Protein AF-A0A1T1D165-F1 (afdb_monomer)

Mean predicted aligned error: 3.46 Å

InterPro domains:
  IPR012337 Ribonuclease H-like superfamily [SSF53098] (7-103)
  IPR024567 Ribonuclease HII/HIII domain [PF01351] (3-103)
  IPR024567 Ribonuclease HII/HIII domain [PS51975] (1-103)
  IPR036397 Ribonuclease H superfamily [G3DSA:3.30.420.10] (2-103)

Secondary structure (DSSP, 8-state):
-HHHHHTT---GGGS-HHHHHHHHHHHHHH-S--------HHHHHHHHHHHHHHHHHHHHHHTSSS--S-EEEESS---TT--S-EEEETTHHHH-HHHHHH-

Organism: NCBI:txid1943582

Radius of gyration: 14.2 Å; Cα contacts (8 Å, |Δi|>4): 130; chains: 1; bounding box: 30×28×39 Å

pLDDT: mean 93.07, std 5.82, range [65.25, 98.5]

Solvent-accessible surface area (backbone atoms only — not comparable to full-atom values): 6131 Å² total; per-residue (Å²): 115,68,68,50,55,74,72,61,66,39,43,47,89,82,46,56,72,72,54,52,62,63,44,47,64,56,49,61,71,69,46,95,67,75,45,76,47,73,60,52,71,68,47,27,74,76,61,35,64,67,54,22,51,46,49,9,52,50,46,11,55,70,54,32,96,59,85,70,82,62,45,76,36,69,31,83,61,76,58,82,94,57,87,64,55,67,47,60,30,72,62,17,32,77,74,32,69,73,43,17,74,75,92

Nearest PDB structures (foldseek):
  3o3h-assembly1_A  TM=9.483E-01  e=1.227E-06  Thermotoga maritima
  7uwe-assembly1_C  TM=9.571E-01  e=5.343E-06  Escherichia coli
  7uwh-assembly1_C  TM=9.122E-01  e=3.973E-05  Escherichia coli
  2etj-assembly1_A  TM=8.566E-01  e=8.290E-05  Thermotoga maritima
  5y9p-assembly1_A  TM=9.382E-01  e=8.611E-04  Staphylococcus aureus

Structure (mmCIF, N/CA/C/O backbone):
data_AF-A0A1T1D165-F1
#
_entry.id   AF-A0A1T1D165-F1
#
loop_
_atom_site.group_PDB
_atom_site.id
_atom_site.type_symbol
_atom_site.label_atom_id
_atom_site.label_alt_id
_atom_site.label_comp_id
_atom_site.label_asym_id
_atom_site.label_entity_id
_atom_site.label_seq_id
_atom_site.pdbx_PDB_ins_code
_atom_site.Cartn_x
_atom_site.Cartn_y
_atom_site.Cartn_z
_atom_site.occupancy
_atom_site.B_iso_or_equiv
_atom_site.auth_seq_id
_atom_site.auth_comp_id
_atom_site.auth_asym_id
_atom_site.auth_atom_id
_atom_site.pdbx_PDB_model_num
ATOM 1 N N . MET A 1 1 ? 3.462 -8.141 -16.924 1.00 65.25 1 MET A N 1
ATOM 2 C CA . MET A 1 1 ? 3.321 -6.673 -17.081 1.00 65.25 1 MET A CA 1
ATOM 3 C C . MET A 1 1 ? 4.584 -6.067 -17.720 1.00 65.25 1 MET A C 1
ATOM 5 O O . MET A 1 1 ? 5.302 -5.330 -17.050 1.00 65.25 1 MET A O 1
ATOM 9 N N . PRO A 1 2 ? 4.892 -6.356 -19.000 1.00 77.94 2 PRO A N 1
ATOM 10 C CA . PRO A 1 2 ? 6.159 -5.936 -19.622 1.00 77.94 2 PRO A CA 1
ATOM 11 C C . PRO A 1 2 ? 6.296 -4.413 -19.727 1.00 77.94 2 PRO A C 1
ATOM 13 O O . PRO A 1 2 ? 7.366 -3.868 -19.486 1.00 77.94 2 PRO A O 1
ATOM 16 N N . ILE A 1 3 ? 5.184 -3.723 -20.004 1.00 82.75 3 ILE A N 1
ATOM 17 C CA . ILE A 1 3 ? 5.140 -2.264 -20.170 1.00 82.75 3 ILE A CA 1
ATOM 18 C C . ILE A 1 3 ? 5.521 -1.537 -18.871 1.00 82.75 3 ILE A C 1
ATOM 20 O O . ILE A 1 3 ? 6.281 -0.578 -18.916 1.00 82.75 3 ILE A O 1
ATOM 24 N N . LEU A 1 4 ? 5.045 -2.000 -17.708 1.00 84.69 4 LEU A N 1
ATOM 25 C CA . LEU A 1 4 ? 5.360 -1.376 -16.412 1.00 84.69 4 LEU A CA 1
ATOM 26 C C . LEU A 1 4 ? 6.824 -1.589 -16.013 1.00 84.69 4 LEU A C 1
ATOM 28 O O . LEU A 1 4 ? 7.465 -0.666 -15.516 1.00 84.69 4 LEU A O 1
ATOM 32 N N . ALA A 1 5 ? 7.362 -2.783 -16.274 1.00 80.62 5 ALA A N 1
ATOM 33 C CA . ALA A 1 5 ? 8.776 -3.066 -16.057 1.00 80.62 5 ALA A CA 1
ATOM 34 C C . ALA A 1 5 ? 9.661 -2.195 -16.966 1.00 80.62 5 ALA A C 1
ATOM 36 O O . ALA A 1 5 ? 10.590 -1.555 -16.482 1.00 80.62 5 ALA A O 1
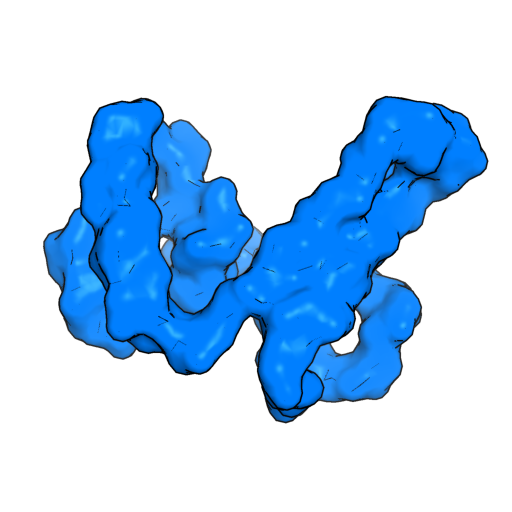ATOM 37 N N . ALA A 1 6 ? 9.321 -2.096 -18.256 1.00 80.38 6 ALA A N 1
ATOM 38 C CA . ALA A 1 6 ? 10.025 -1.247 -19.217 1.00 80.38 6 ALA A CA 1
ATOM 39 C C . ALA A 1 6 ? 9.919 0.251 -18.880 1.00 80.38 6 ALA A C 1
ATOM 41 O O . ALA A 1 6 ? 10.878 0.994 -19.063 1.00 80.38 6 ALA A O 1
ATOM 42 N N . ALA A 1 7 ? 8.783 0.693 -18.329 1.00 79.94 7 ALA A N 1
ATOM 43 C CA . ALA A 1 7 ? 8.602 2.058 -17.836 1.00 79.94 7 ALA A CA 1
ATOM 44 C C . ALA A 1 7 ? 9.427 2.360 -16.569 1.00 79.94 7 ALA A C 1
ATOM 46 O O . ALA A 1 7 ? 9.546 3.521 -16.180 1.00 79.94 7 ALA A O 1
ATOM 47 N N . GLY A 1 8 ? 10.010 1.341 -15.928 1.00 84.12 8 GLY A N 1
ATOM 48 C CA . GLY A 1 8 ? 10.864 1.493 -14.754 1.00 84.12 8 GLY A CA 1
ATOM 49 C C . GLY A 1 8 ? 10.112 1.521 -13.425 1.00 84.12 8 GLY A C 1
ATOM 50 O O . GLY A 1 8 ? 10.621 2.102 -12.464 1.00 84.12 8 GLY A O 1
ATOM 51 N N . VAL A 1 9 ? 8.921 0.913 -13.349 1.00 84.44 9 VAL A N 1
ATOM 52 C CA . VAL A 1 9 ? 8.218 0.721 -12.071 1.00 84.44 9 VAL A CA 1
ATOM 53 C C . VAL A 1 9 ? 9.068 -0.150 -11.144 1.00 84.44 9 VAL A C 1
ATOM 55 O O . VAL A 1 9 ? 9.436 -1.273 -11.483 1.00 84.44 9 VAL A O 1
ATOM 58 N N . ARG A 1 10 ? 9.365 0.389 -9.965 1.00 85.56 10 ARG A N 1
ATOM 59 C CA . ARG A 1 10 ? 10.110 -0.229 -8.860 1.00 85.56 10 ARG A CA 1
ATOM 60 C C . ARG A 1 10 ? 9.746 0.500 -7.567 1.00 85.56 10 ARG A C 1
ATOM 62 O O . ARG A 1 10 ? 8.972 1.453 -7.632 1.00 85.56 10 ARG A O 1
ATOM 69 N N . ASP A 1 11 ? 10.348 0.108 -6.443 1.00 83.12 11 ASP A N 1
ATOM 70 C CA . ASP A 1 11 ? 10.219 0.788 -5.144 1.00 83.12 11 ASP A CA 1
ATOM 71 C C . ASP A 1 11 ? 10.187 2.318 -5.305 1.00 83.12 11 ASP A C 1
ATOM 73 O O . ASP A 1 11 ? 11.179 2.951 -5.700 1.00 83.12 11 ASP A O 1
ATOM 77 N N . SER A 1 12 ? 9.013 2.895 -5.025 1.00 81.44 12 SER A N 1
ATOM 78 C CA . SER A 1 12 ? 8.693 4.297 -5.279 1.00 81.44 12 SER A CA 1
ATOM 79 C C . SER A 1 12 ? 9.620 5.244 -4.512 1.00 81.44 12 SER A C 1
ATOM 81 O O . SER A 1 12 ? 9.886 6.359 -4.968 1.00 81.44 12 SER A O 1
ATOM 83 N N . LYS A 1 13 ? 10.197 4.788 -3.394 1.00 84.94 13 LYS A N 1
ATOM 84 C CA . LYS A 1 13 ? 11.141 5.552 -2.565 1.00 84.94 13 LYS A CA 1
ATOM 85 C C . LYS A 1 13 ? 12.492 5.736 -3.257 1.00 84.94 13 LYS A C 1
ATOM 87 O O . LYS A 1 13 ? 13.209 6.686 -2.960 1.00 84.94 13 LYS A O 1
ATOM 92 N N . THR A 1 14 ? 12.821 4.872 -4.219 1.00 85.50 14 THR A N 1
ATOM 93 C CA . THR A 1 14 ? 14.048 4.955 -5.035 1.00 85.50 14 THR A CA 1
ATOM 94 C C . THR A 1 14 ? 13.890 5.844 -6.274 1.00 85.50 14 THR A C 1
ATOM 96 O O . THR A 1 14 ? 14.838 6.031 -7.045 1.00 85.50 14 THR A O 1
ATOM 99 N N . LEU A 1 15 ? 12.684 6.369 -6.515 1.00 85.69 15 LEU A N 1
ATOM 100 C CA . LEU A 1 15 ? 12.358 7.177 -7.684 1.00 85.69 15 LEU A CA 1
ATOM 101 C C . LEU A 1 15 ? 12.315 8.666 -7.337 1.00 85.69 15 LEU A C 1
ATOM 103 O O . LEU A 1 15 ? 11.778 9.085 -6.313 1.00 85.69 15 LEU A O 1
ATOM 107 N N . LYS A 1 16 ? 12.812 9.498 -8.260 1.00 90.50 16 LYS A N 1
ATOM 108 C CA . LYS A 1 16 ? 12.620 10.951 -8.182 1.00 90.50 16 LYS A CA 1
ATOM 109 C C . LYS A 1 16 ? 11.119 11.282 -8.261 1.00 90.50 16 LYS A C 1
ATOM 111 O O . LYS A 1 16 ? 10.402 10.619 -9.018 1.00 90.50 16 LYS A O 1
ATOM 116 N N . PRO A 1 17 ? 10.634 12.336 -7.576 1.00 90.44 17 PRO A N 1
ATOM 117 C CA . PRO A 1 17 ? 9.226 12.740 -7.631 1.00 90.44 17 PRO A CA 1
ATOM 118 C C . PRO A 1 17 ? 8.687 12.911 -9.059 1.00 90.44 17 PRO A C 1
ATOM 120 O O . PRO A 1 17 ? 7.598 12.435 -9.369 1.00 90.44 17 PRO A O 1
ATOM 123 N N . THR A 1 18 ? 9.490 13.497 -9.949 1.00 91.00 18 THR A N 1
ATOM 124 C CA . THR A 1 18 ? 9.153 13.687 -11.367 1.00 91.00 18 THR A CA 1
ATOM 125 C C . THR A 1 18 ? 8.966 12.366 -12.116 1.00 91.00 18 THR A C 1
ATOM 127 O O . THR A 1 18 ? 8.079 12.256 -12.957 1.00 91.00 18 THR A O 1
ATOM 130 N N . HIS A 1 19 ? 9.752 11.333 -11.798 1.00 89.19 19 HIS A N 1
ATOM 131 C CA . HIS A 1 19 ? 9.574 10.003 -12.382 1.00 89.19 19 HIS A CA 1
ATOM 132 C C . HIS A 1 19 ? 8.299 9.329 -11.871 1.00 89.19 19 HIS A C 1
ATOM 134 O O . HIS A 1 19 ? 7.552 8.785 -12.678 1.00 89.19 19 HIS A O 1
ATOM 140 N N . ARG A 1 20 ? 7.982 9.436 -10.573 1.00 89.69 20 ARG A N 1
ATOM 141 C CA . ARG A 1 20 ? 6.716 8.905 -10.031 1.00 89.69 20 ARG A CA 1
ATOM 142 C C . ARG A 1 20 ? 5.494 9.531 -10.702 1.00 89.69 20 ARG A C 1
ATOM 144 O O . ARG A 1 20 ? 4.572 8.820 -11.090 1.00 89.69 20 ARG A O 1
ATOM 151 N N . GLN A 1 21 ? 5.517 10.847 -10.912 1.00 90.38 21 GLN A N 1
ATOM 152 C CA . GLN A 1 21 ? 4.441 11.557 -11.611 1.00 90.38 21 GLN A CA 1
ATOM 153 C C . GLN A 1 21 ? 4.253 11.067 -13.054 1.00 90.38 21 GLN A C 1
ATOM 155 O O . GLN A 1 21 ? 3.119 10.951 -13.510 1.00 90.38 21 GLN A O 1
ATOM 160 N N . ARG A 1 22 ? 5.342 10.721 -13.757 1.00 92.00 22 ARG A N 1
ATOM 161 C CA . ARG A 1 22 ? 5.284 10.153 -15.117 1.00 92.00 22 ARG A CA 1
ATOM 162 C C . ARG A 1 22 ? 4.760 8.715 -15.149 1.00 92.00 22 ARG A C 1
ATOM 164 O O . ARG A 1 22 ? 4.142 8.326 -16.134 1.00 92.00 22 ARG A O 1
ATOM 171 N N . LEU A 1 23 ? 4.977 7.936 -14.088 1.00 92.25 23 LEU A N 1
ATOM 172 C CA . LEU A 1 23 ? 4.491 6.555 -13.990 1.00 92.25 23 LEU A CA 1
ATOM 173 C C . LEU A 1 23 ? 2.991 6.473 -13.699 1.00 92.25 23 LEU A C 1
ATOM 175 O O . LEU A 1 23 ? 2.324 5.577 -14.210 1.00 92.25 23 LEU A O 1
ATOM 179 N N . LEU A 1 24 ? 2.445 7.410 -12.921 1.00 91.38 24 LEU A N 1
ATOM 180 C CA . LEU A 1 24 ? 1.035 7.410 -12.530 1.00 91.38 24 LEU A CA 1
ATOM 181 C C . LEU A 1 24 ? 0.042 7.262 -13.705 1.00 91.38 24 LEU A C 1
ATOM 183 O O . LEU A 1 24 ? -0.836 6.403 -13.605 1.00 91.38 24 LEU A O 1
ATOM 187 N N . PRO A 1 25 ? 0.134 8.024 -14.817 1.00 93.38 25 PRO A N 1
ATOM 188 C CA . PRO A 1 25 ? -0.778 7.839 -15.947 1.00 93.38 25 PRO A CA 1
ATOM 189 C C . PRO A 1 25 ? -0.624 6.466 -16.616 1.00 93.38 25 PRO A C 1
ATOM 191 O O . PRO A 1 25 ? -1.617 5.892 -17.057 1.00 93.38 25 PRO A O 1
ATOM 194 N N . ILE A 1 26 ? 0.590 5.907 -16.652 1.00 93.25 26 ILE A N 1
ATOM 195 C CA . ILE A 1 26 ? 0.853 4.574 -17.212 1.00 93.25 26 ILE A CA 1
ATOM 196 C C . ILE A 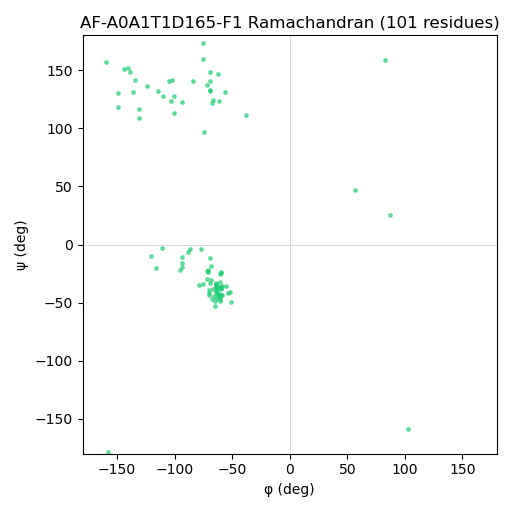1 26 ? 0.192 3.504 -16.336 1.00 93.25 26 ILE A C 1
ATOM 198 O O . ILE A 1 26 ? -0.519 2.642 -16.848 1.00 93.25 26 ILE A O 1
ATOM 202 N N . ILE A 1 27 ? 0.372 3.597 -15.015 1.00 93.25 27 ILE A N 1
ATOM 203 C CA . ILE A 1 27 ? -0.240 2.687 -14.040 1.00 93.25 27 ILE A CA 1
ATOM 204 C C . ILE A 1 27 ? -1.764 2.765 -14.136 1.00 93.25 27 ILE A C 1
ATOM 206 O O . ILE A 1 27 ? -2.410 1.734 -14.279 1.00 93.25 27 ILE A O 1
ATOM 210 N N . ARG A 1 28 ? -2.340 3.973 -14.143 1.00 92.81 28 ARG A N 1
ATOM 211 C CA . ARG A 1 28 ? -3.794 4.175 -14.261 1.00 92.81 28 ARG A CA 1
ATOM 212 C C . ARG A 1 28 ? -4.374 3.604 -15.549 1.00 92.81 28 ARG A C 1
ATOM 214 O O . ARG A 1 28 ? -5.465 3.056 -15.518 1.00 92.81 28 ARG A O 1
ATOM 221 N N . ARG A 1 29 ? -3.655 3.722 -16.669 1.00 93.38 29 ARG A N 1
ATOM 222 C CA . ARG A 1 29 ? -4.097 3.178 -17.960 1.00 93.38 29 ARG A CA 1
ATOM 223 C C . ARG A 1 29 ? -4.078 1.648 -17.993 1.00 93.38 29 ARG A C 1
ATOM 225 O O . ARG A 1 29 ? -4.872 1.056 -18.714 1.00 93.38 29 ARG A O 1
ATOM 232 N N . LEU A 1 30 ? -3.142 1.021 -17.283 1.00 92.81 30 LEU A N 1
ATOM 233 C CA . LEU A 1 30 ? -2.942 -0.432 -17.310 1.00 92.81 30 LEU A CA 1
ATOM 234 C C . LEU A 1 30 ? -3.656 -1.169 -16.172 1.00 92.81 30 LEU A C 1
ATOM 236 O O . LEU A 1 30 ? -3.895 -2.370 -16.285 1.00 92.81 30 LEU A O 1
ATOM 240 N N . ALA A 1 31 ? -3.970 -0.483 -15.075 1.00 92.81 31 ALA A N 1
ATOM 241 C CA . ALA A 1 31 ? -4.714 -1.054 -13.965 1.00 92.81 31 ALA A CA 1
ATOM 242 C C . ALA A 1 31 ? -6.163 -1.328 -14.381 1.00 92.81 31 ALA A C 1
ATOM 244 O O . ALA A 1 31 ? -6.837 -0.469 -14.940 1.00 92.81 31 ALA A O 1
ATOM 245 N N . THR A 1 32 ? -6.654 -2.528 -14.071 1.00 93.19 32 THR A N 1
ATOM 246 C CA . THR A 1 32 ? -8.069 -2.877 -14.267 1.00 93.19 32 THR A CA 1
ATOM 247 C C . THR A 1 32 ? -8.978 -2.100 -13.315 1.00 93.19 32 THR A C 1
ATOM 249 O O . THR A 1 32 ? -10.126 -1.832 -13.648 1.00 93.19 32 THR A O 1
ATOM 252 N N . ASP A 1 33 ? -8.467 -1.758 -12.133 1.00 95.00 33 ASP A N 1
ATOM 253 C CA . ASP A 1 33 ? -9.191 -1.036 -11.094 1.00 95.00 33 ASP A CA 1
ATOM 254 C C . ASP A 1 33 ? -8.202 -0.385 -10.118 1.00 95.00 33 ASP A C 1
ATOM 256 O O . ASP A 1 33 ? -7.049 -0.822 -10.020 1.00 95.00 33 ASP A O 1
ATOM 260 N N . LEU A 1 34 ? -8.629 0.660 -9.407 1.00 95.12 34 LEU A N 1
ATOM 261 C CA . LEU A 1 34 ? -7.760 1.415 -8.511 1.00 95.12 34 LEU A CA 1
ATOM 262 C C . LEU A 1 34 ? -8.534 1.998 -7.327 1.00 95.12 34 LEU A C 1
ATOM 264 O O . LEU A 1 34 ? -9.401 2.854 -7.477 1.00 95.12 34 LEU A O 1
ATOM 268 N N . GLY A 1 35 ? -8.149 1.572 -6.127 1.00 96.50 35 GLY A N 1
ATOM 269 C CA . GLY A 1 35 ? -8.674 2.082 -4.869 1.00 96.50 35 GLY A CA 1
ATOM 270 C C . GLY A 1 35 ? -7.588 2.810 -4.086 1.00 96.50 35 GLY A C 1
ATOM 271 O O . GLY A 1 35 ? -6.486 2.298 -3.914 1.00 96.50 35 GLY A O 1
ATOM 272 N N . LEU A 1 36 ? -7.900 4.004 -3.588 1.00 96.62 36 LEU A N 1
ATOM 273 C CA . LEU A 1 36 ? -7.055 4.735 -2.642 1.00 96.62 36 LEU A CA 1
ATOM 274 C C . LEU A 1 36 ? -7.690 4.637 -1.263 1.00 96.62 36 LEU A C 1
ATOM 276 O O . LEU A 1 36 ? -8.898 4.784 -1.156 1.00 96.62 36 LEU A O 1
ATOM 280 N N . GLY A 1 37 ? -6.918 4.469 -0.200 1.00 97.69 37 GLY A N 1
ATOM 281 C CA . GLY A 1 37 ? -7.430 4.517 1.165 1.00 97.69 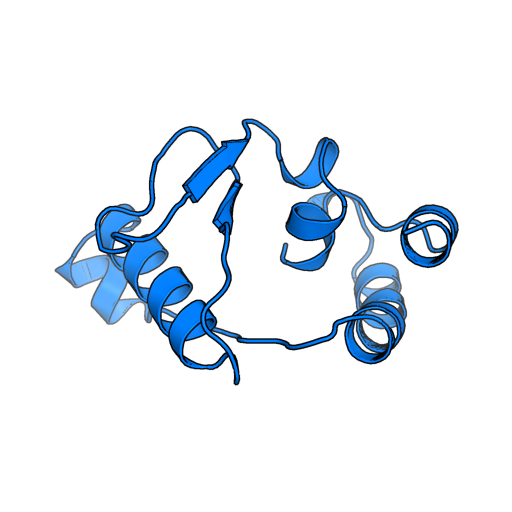37 GLY A CA 1
ATOM 282 C C . GLY A 1 37 ? -6.473 5.279 2.062 1.00 97.69 37 GLY A C 1
ATOM 283 O O . GLY A 1 37 ? -5.270 5.294 1.825 1.00 97.69 37 GLY A O 1
ATOM 284 N N . GLN A 1 38 ? -7.018 5.954 3.067 1.00 97.94 38 GLN A N 1
ATOM 285 C CA . GLN A 1 38 ? -6.238 6.782 3.980 1.00 97.94 38 GLN A CA 1
ATOM 286 C C . GLN A 1 38 ? -6.747 6.627 5.407 1.00 97.94 38 GLN A C 1
ATOM 288 O O . GLN A 1 38 ? -7.933 6.360 5.622 1.00 97.94 38 GLN A O 1
ATOM 293 N N . ALA A 1 39 ? -5.845 6.821 6.362 1.00 98.06 39 ALA A N 1
ATOM 294 C CA . ALA A 1 39 ? -6.158 7.002 7.768 1.00 98.06 39 ALA A CA 1
ATOM 295 C C . ALA A 1 39 ? -5.548 8.326 8.233 1.00 98.06 39 ALA A C 1
ATOM 297 O O . ALA A 1 39 ? -4.425 8.676 7.872 1.00 98.06 39 ALA A O 1
ATOM 298 N N . SER A 1 40 ? -6.324 9.082 8.994 1.00 98.25 40 SER A N 1
ATOM 299 C CA . SER A 1 40 ? -5.934 10.373 9.544 1.00 98.25 40 SER A CA 1
ATOM 300 C C . SER A 1 40 ? -4.965 10.215 10.716 1.00 98.25 40 SER A C 1
ATOM 302 O O . SER A 1 40 ? -4.945 9.189 11.397 1.00 98.25 40 SER A O 1
ATOM 304 N N . ALA A 1 41 ? -4.221 11.281 11.026 1.00 98.25 41 ALA A N 1
ATOM 305 C CA . ALA A 1 41 ? -3.397 11.336 12.234 1.00 98.25 41 ALA A CA 1
ATOM 306 C C . ALA A 1 41 ? -4.221 11.066 13.507 1.00 98.25 41 ALA A C 1
ATOM 308 O O . ALA A 1 41 ? -3.749 10.392 14.415 1.00 98.25 41 ALA A O 1
ATOM 309 N N . ARG A 1 42 ? -5.484 11.517 13.550 1.00 98.50 42 ARG A N 1
ATOM 310 C CA . ARG A 1 42 ? -6.408 11.228 14.656 1.00 98.50 42 ARG A CA 1
ATOM 311 C C . ARG A 1 42 ? -6.668 9.729 14.814 1.00 98.50 42 ARG A C 1
ATOM 313 O O . ARG A 1 42 ? -6.618 9.230 15.931 1.00 98.50 42 ARG A O 1
ATOM 320 N N . GLU A 1 43 ? -6.910 9.011 13.720 1.00 98.25 43 GLU A N 1
ATOM 321 C CA . GLU A 1 43 ? -7.111 7.555 13.753 1.00 98.25 43 GLU A CA 1
ATOM 322 C C . GLU A 1 43 ? -5.832 6.816 14.164 1.00 98.25 43 GLU A C 1
ATOM 324 O O . GLU A 1 43 ? -5.899 5.875 14.953 1.00 98.25 43 GLU A O 1
ATOM 329 N N . ILE A 1 44 ? -4.665 7.281 13.701 1.00 98.44 44 ILE A N 1
ATOM 330 C CA . ILE A 1 44 ? -3.360 6.754 14.130 1.00 98.44 44 ILE A CA 1
ATOM 331 C C . ILE A 1 44 ? -3.173 6.941 15.639 1.00 98.44 44 ILE A C 1
ATOM 333 O O . ILE A 1 44 ? -2.806 5.986 16.320 1.00 98.44 44 ILE A O 1
ATOM 337 N N . HIS A 1 45 ? -3.458 8.130 16.176 1.00 98.19 45 HIS A N 1
ATOM 338 C CA . HIS A 1 45 ? -3.342 8.400 17.612 1.00 98.19 45 HIS A CA 1
ATOM 339 C C . HIS A 1 45 ? -4.299 7.547 18.454 1.00 98.19 45 HIS A C 1
ATOM 341 O O . HIS A 1 45 ? -3.935 7.124 19.544 1.00 98.19 45 HIS A O 1
ATOM 347 N N . GLN A 1 46 ? -5.510 7.281 17.960 1.00 98.19 46 GLN A N 1
ATOM 348 C CA . GLN A 1 46 ? -6.525 6.527 18.701 1.00 98.19 46 GLN A CA 1
ATOM 349 C C . GLN A 1 46 ? -6.299 5.009 18.683 1.00 98.19 46 GLN A C 1
ATOM 351 O O . GLN A 1 46 ? -6.629 4.336 19.653 1.00 98.19 46 GLN A O 1
ATOM 356 N N . GLN A 1 47 ? -5.791 4.458 17.577 1.00 97.31 47 GLN A N 1
ATOM 357 C CA . GLN A 1 47 ? -5.796 3.007 17.323 1.00 97.31 47 GLN A CA 1
ATOM 358 C C . GLN A 1 47 ? -4.387 2.420 17.142 1.00 97.31 47 GLN A C 1
ATOM 360 O O . GLN A 1 47 ? -4.212 1.201 17.081 1.00 97.31 47 GLN A O 1
ATOM 365 N N . GLY A 1 48 ? -3.375 3.280 17.031 1.00 97.94 48 GLY A N 1
ATOM 366 C CA . GLY A 1 48 ? -2.006 2.918 16.690 1.00 97.94 48 GLY A CA 1
ATOM 367 C C . GLY A 1 48 ? -1.782 2.762 15.184 1.00 97.94 48 GLY A C 1
ATOM 368 O O . GLY A 1 48 ? -2.697 2.503 14.396 1.00 97.94 48 GLY A O 1
ATOM 369 N N . ILE A 1 49 ? -0.515 2.880 14.773 1.00 97.31 49 ILE A N 1
ATOM 370 C CA . ILE A 1 49 ? -0.126 2.907 13.355 1.00 97.31 49 ILE A CA 1
ATOM 371 C C . ILE A 1 49 ? -0.528 1.641 12.594 1.00 97.31 49 ILE A C 1
ATOM 373 O O . ILE A 1 49 ? -0.946 1.722 11.441 1.00 97.31 49 ILE A O 1
ATOM 377 N N . ARG A 1 50 ? -0.466 0.467 13.235 1.00 96.81 50 ARG A N 1
ATOM 378 C CA . ARG A 1 50 ? -0.826 -0.799 12.587 1.00 96.81 50 ARG A CA 1
ATOM 379 C C . ARG A 1 50 ? -2.308 -0.846 12.222 1.00 96.81 50 ARG A C 1
ATOM 381 O O . ARG A 1 50 ? -2.625 -1.099 11.066 1.00 96.81 50 ARG A O 1
ATOM 388 N N . ALA A 1 51 ? -3.201 -0.595 13.180 1.00 97.88 51 ALA A N 1
ATOM 389 C CA . ALA A 1 51 ? -4.642 -0.613 12.926 1.00 97.88 51 ALA A CA 1
ATOM 390 C C . ALA A 1 51 ? -5.051 0.481 11.929 1.00 97.88 51 ALA A C 1
ATOM 392 O O . ALA A 1 51 ? -5.831 0.212 11.023 1.00 97.88 51 ALA A O 1
ATOM 393 N N . ALA A 1 52 ? -4.455 1.673 12.018 1.00 98.25 52 ALA A N 1
ATOM 394 C CA . ALA A 1 52 ? -4.694 2.740 11.051 1.00 98.25 52 ALA A CA 1
ATOM 395 C C . ALA A 1 52 ? -4.236 2.370 9.626 1.00 98.25 52 ALA A C 1
ATOM 397 O O . ALA A 1 52 ? -4.946 2.636 8.657 1.00 98.25 52 ALA A O 1
ATOM 398 N N . THR A 1 53 ? -3.085 1.705 9.482 1.00 97.25 53 THR A N 1
ATOM 399 C CA . THR A 1 53 ? -2.604 1.223 8.176 1.00 97.25 53 THR A CA 1
ATOM 400 C C . THR A 1 53 ? -3.532 0.144 7.615 1.00 97.25 53 THR A C 1
ATOM 402 O O . THR A 1 53 ? -3.904 0.190 6.444 1.00 97.25 53 THR A O 1
ATOM 405 N N . GLU A 1 54 ? -3.9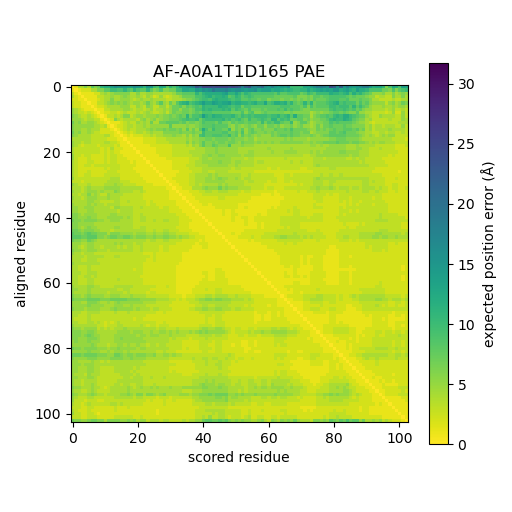63 -0.805 8.451 1.00 97.94 54 GLU A N 1
ATOM 406 C CA . GLU A 1 54 ? -4.939 -1.831 8.070 1.00 97.94 54 GLU A CA 1
ATOM 407 C C . GLU A 1 54 ? -6.272 -1.199 7.636 1.00 97.94 54 GLU A C 1
ATOM 409 O O . GLU A 1 54 ? -6.812 -1.559 6.592 1.00 97.94 54 GLU A O 1
ATOM 414 N N . LEU A 1 55 ? -6.761 -0.192 8.361 1.00 98.19 55 LEU A N 1
ATOM 415 C CA . LEU A 1 55 ? -7.963 0.564 8.010 1.00 98.19 55 LEU A CA 1
ATOM 416 C C . LEU A 1 55 ? -7.827 1.281 6.659 1.00 98.19 55 LEU A C 1
ATOM 418 O O . LEU A 1 55 ? -8.743 1.225 5.837 1.00 98.19 55 LEU A O 1
ATOM 422 N N . ALA A 1 56 ? -6.687 1.924 6.400 1.00 98.31 56 ALA A N 1
ATOM 423 C CA . ALA A 1 56 ? -6.411 2.557 5.114 1.00 98.31 56 ALA A CA 1
ATOM 424 C C . ALA A 1 56 ? -6.410 1.530 3.969 1.00 98.31 56 ALA A C 1
ATOM 426 O O . ALA A 1 56 ? -7.064 1.755 2.952 1.00 98.31 56 ALA A O 1
ATOM 427 N N . MET A 1 57 ? -5.758 0.377 4.146 1.00 97.75 57 MET A N 1
ATOM 428 C CA . MET A 1 57 ? -5.765 -0.699 3.147 1.00 97.75 57 MET A CA 1
ATOM 429 C C . MET A 1 57 ? -7.178 -1.244 2.891 1.00 97.75 57 MET A C 1
ATOM 431 O O . MET A 1 57 ? -7.563 -1.426 1.739 1.00 97.75 57 MET A O 1
ATOM 435 N N . ILE A 1 58 ? -7.989 -1.444 3.934 1.00 97.94 58 ILE A N 1
ATOM 436 C CA . ILE A 1 58 ? -9.383 -1.891 3.783 1.00 97.94 58 ILE A CA 1
ATOM 437 C C . ILE A 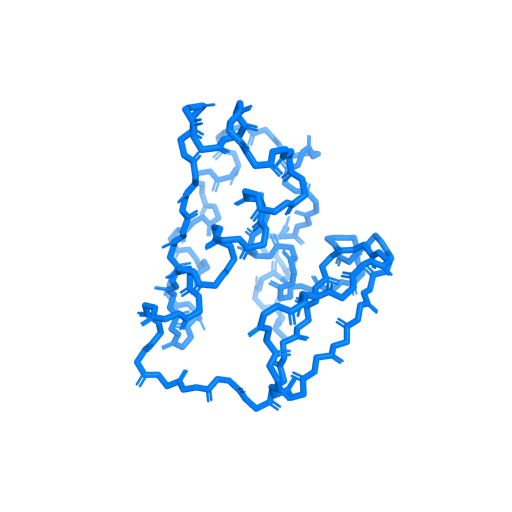1 58 ? -10.215 -0.862 3.013 1.00 97.94 58 ILE A C 1
ATOM 439 O O . ILE A 1 58 ? -10.936 -1.235 2.091 1.00 97.94 58 ILE A O 1
ATOM 443 N N . ARG A 1 59 ? -10.071 0.433 3.320 1.00 98.38 59 ARG A N 1
ATOM 444 C CA . ARG A 1 59 ? -10.735 1.517 2.574 1.00 98.38 59 ARG A CA 1
ATOM 445 C C . ARG A 1 59 ? -10.338 1.532 1.099 1.00 98.38 59 ARG A C 1
ATOM 447 O O . ARG A 1 59 ? -11.180 1.814 0.252 1.00 98.38 59 ARG A O 1
ATOM 454 N N . ALA A 1 60 ? -9.075 1.234 0.792 1.00 98.12 60 ALA A N 1
ATOM 455 C CA . ALA A 1 60 ? -8.610 1.106 -0.584 1.00 98.12 60 ALA A CA 1
ATOM 456 C C . ALA A 1 60 ? -9.295 -0.075 -1.288 1.00 98.12 60 ALA A C 1
ATOM 458 O O . ALA A 1 60 ? -9.858 0.101 -2.364 1.00 98.12 60 ALA A O 1
ATOM 459 N N . LEU A 1 61 ? -9.327 -1.250 -0.653 1.00 97.25 61 LEU A N 1
ATOM 460 C CA . LEU A 1 61 ? -9.967 -2.449 -1.204 1.00 97.25 61 LEU A CA 1
ATOM 461 C C . LEU A 1 61 ? -11.480 -2.275 -1.413 1.00 97.25 61 LEU A C 1
ATOM 463 O O . LEU A 1 61 ? -12.010 -2.742 -2.413 1.00 97.25 61 LEU A O 1
ATOM 467 N N . GLN A 1 62 ? -12.169 -1.571 -0.511 1.00 96.81 62 GLN A N 1
ATOM 468 C CA . GLN A 1 62 ? -13.608 -1.283 -0.614 1.00 96.81 62 GLN A CA 1
ATOM 469 C C . GLN A 1 62 ? -13.972 -0.332 -1.762 1.00 96.81 62 GLN A C 1
ATOM 471 O O . GLN A 1 62 ? -15.136 -0.259 -2.144 1.00 96.81 62 GLN A O 1
ATOM 476 N N . ARG A 1 63 ? -13.001 0.417 -2.294 1.00 97.62 63 ARG A N 1
ATOM 477 C CA . ARG A 1 63 ? -13.197 1.323 -3.436 1.00 97.62 63 ARG A CA 1
ATOM 478 C C . ARG A 1 63 ? -12.996 0.639 -4.785 1.00 97.62 63 ARG A C 1
ATOM 480 O O . ARG A 1 63 ? -13.249 1.271 -5.804 1.00 97.62 63 ARG A O 1
ATOM 487 N N . LEU A 1 64 ? -12.559 -0.619 -4.792 1.00 96.88 64 LEU A N 1
ATOM 488 C CA . LEU A 1 64 ? -12.514 -1.425 -6.004 1.00 96.88 64 LEU A CA 1
ATOM 489 C C . LEU A 1 64 ? -13.943 -1.815 -6.408 1.00 96.88 64 LEU A C 1
ATOM 491 O O . LEU A 1 64 ? -14.752 -2.232 -5.582 1.00 96.88 64 LEU A O 1
ATOM 495 N N . SER A 1 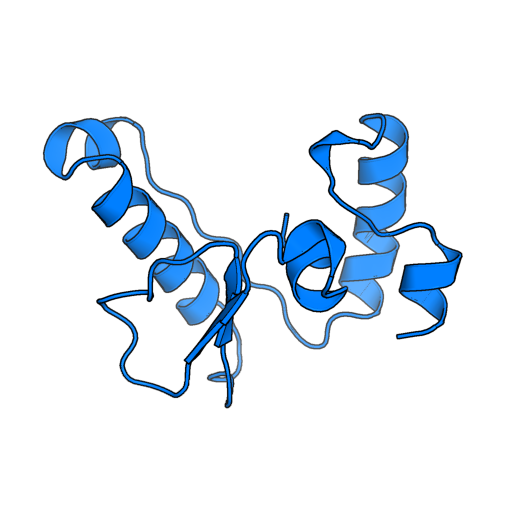65 ? -14.233 -1.727 -7.700 1.00 96.38 65 SER A N 1
ATOM 496 C CA . SER A 1 65 ? -15.457 -2.208 -8.346 1.00 96.38 65 SER A CA 1
ATOM 497 C C . SER A 1 65 ? -15.678 -3.715 -8.184 1.00 96.38 65 SER A C 1
ATOM 499 O O . SER A 1 65 ? -16.811 -4.190 -8.273 1.00 96.38 65 SER A O 1
ATOM 501 N N . ARG A 1 66 ? -14.606 -4.488 -7.956 1.00 93.62 66 ARG A N 1
ATOM 502 C CA . ARG A 1 66 ? -14.659 -5.940 -7.747 1.00 93.62 66 ARG A CA 1
ATOM 503 C C . ARG A 1 66 ? -13.800 -6.353 -6.564 1.00 93.62 66 ARG A C 1
ATOM 505 O O . ARG A 1 66 ? -12.680 -5.879 -6.392 1.00 93.62 66 ARG A O 1
ATOM 512 N N . VAL A 1 67 ? -14.299 -7.320 -5.798 1.00 94.38 67 VAL A N 1
ATOM 513 C CA . VAL A 1 67 ? -13.534 -7.949 -4.717 1.00 94.38 67 VAL A CA 1
ATOM 514 C C . VAL A 1 67 ? -12.377 -8.756 -5.327 1.00 94.38 67 VAL A C 1
ATOM 516 O O . VAL A 1 67 ? -12.629 -9.657 -6.133 1.00 94.38 67 VAL A O 1
ATOM 519 N N . PRO A 1 68 ? -11.110 -8.475 -4.970 1.00 95.31 68 PRO A N 1
ATOM 520 C CA . PRO A 1 68 ? -9.976 -9.213 -5.506 1.00 95.31 68 PRO A CA 1
ATOM 521 C C . PRO A 1 68 ? -9.949 -10.652 -4.979 1.00 95.31 68 PRO A C 1
ATOM 523 O O . PRO A 1 68 ? -10.180 -10.907 -3.797 1.00 95.31 68 PRO A O 1
ATOM 526 N N . GLN A 1 69 ? -9.599 -11.596 -5.856 1.00 96.06 69 GLN A N 1
ATOM 527 C CA . GLN A 1 69 ? -9.463 -13.016 -5.507 1.00 96.06 69 GLN A CA 1
ATOM 528 C C . GLN A 1 69 ? -8.235 -13.309 -4.634 1.00 96.06 69 GLN A C 1
ATOM 530 O O . GLN A 1 69 ? -8.206 -14.327 -3.945 1.00 96.06 69 GLN A O 1
ATOM 535 N N . LEU A 1 70 ? -7.218 -12.446 -4.689 1.00 96.88 70 LEU A N 1
ATOM 536 C CA . LEU A 1 70 ? -5.998 -12.510 -3.891 1.00 96.88 70 LEU A CA 1
ATOM 537 C C . LEU A 1 70 ? -5.484 -11.089 -3.650 1.00 96.88 70 LEU A C 1
ATOM 539 O O . LEU A 1 70 ? -5.319 -10.323 -4.598 1.00 96.88 70 LEU A O 1
ATOM 543 N N . VAL A 1 71 ? -5.183 -10.763 -2.394 1.00 97.31 71 VAL A N 1
ATOM 544 C CA . VAL A 1 71 ? -4.492 -9.521 -2.019 1.00 97.31 71 VAL A CA 1
ATOM 545 C C . VAL A 1 71 ? -3.033 -9.825 -1.696 1.00 97.31 71 VAL A C 1
ATOM 547 O O . VAL A 1 71 ? -2.743 -10.643 -0.824 1.00 97.31 71 VAL A O 1
ATOM 550 N N . LEU A 1 72 ? -2.109 -9.155 -2.381 1.00 97.12 72 LEU A N 1
ATOM 551 C CA . LEU A 1 72 ? -0.691 -9.176 -2.030 1.00 97.12 72 LEU A CA 1
ATOM 552 C C . LEU A 1 72 ? -0.392 -7.985 -1.115 1.00 97.12 72 LEU A C 1
ATOM 554 O O . LEU A 1 72 ? -0.651 -6.846 -1.493 1.00 97.12 72 LEU A O 1
ATOM 558 N N . VAL A 1 73 ? 0.128 -8.250 0.082 1.00 96.56 73 VAL A N 1
ATOM 559 C CA . VAL A 1 73 ? 0.430 -7.232 1.099 1.00 96.56 73 VAL A CA 1
ATOM 560 C C . VAL A 1 73 ? 1.941 -7.099 1.236 1.00 96.56 73 VAL A C 1
ATOM 562 O O . VAL A 1 73 ? 2.629 -8.100 1.445 1.00 96.56 73 VAL A O 1
ATOM 565 N N . ASP A 1 74 ? 2.463 -5.879 1.132 1.00 95.88 74 ASP A N 1
ATOM 566 C CA . ASP A 1 74 ? 3.884 -5.625 1.369 1.00 95.88 74 ASP A CA 1
ATOM 567 C C . ASP A 1 74 ? 4.241 -5.799 2.851 1.00 95.88 74 ASP A C 1
ATOM 569 O O . ASP A 1 74 ? 3.558 -5.292 3.743 1.00 95.88 74 ASP A O 1
ATOM 573 N N . GLY A 1 75 ? 5.329 -6.516 3.114 1.00 94.06 75 GLY A N 1
ATOM 574 C CA . GLY A 1 75 ? 5.823 -6.812 4.452 1.00 94.06 75 GLY A CA 1
ATOM 575 C C . GLY A 1 75 ? 5.505 -8.231 4.915 1.00 94.06 75 GLY A C 1
ATOM 576 O O . GLY A 1 75 ? 5.308 -9.150 4.123 1.00 94.06 75 GLY A O 1
ATOM 577 N N . ASN A 1 76 ? 5.529 -8.433 6.230 1.00 95.00 76 ASN A N 1
ATOM 578 C CA . ASN A 1 76 ? 5.349 -9.735 6.880 1.00 95.00 76 ASN A CA 1
ATOM 579 C C . ASN A 1 76 ? 4.032 -9.847 7.666 1.00 95.00 76 ASN A C 1
ATOM 581 O O . ASN A 1 76 ? 3.736 -10.910 8.211 1.00 95.00 76 ASN A O 1
ATOM 585 N N . LEU A 1 77 ? 3.242 -8.773 7.736 1.00 95.00 77 LEU A N 1
ATOM 586 C CA . LEU A 1 77 ? 2.001 -8.730 8.501 1.00 95.00 77 LEU A CA 1
ATOM 587 C C . LEU A 1 77 ? 0.794 -8.906 7.586 1.00 95.00 77 LEU A C 1
ATOM 589 O O . LEU A 1 77 ? 0.623 -8.179 6.612 1.00 95.00 77 LEU A O 1
ATOM 593 N N . LYS A 1 78 ? -0.070 -9.860 7.938 1.00 96.19 78 LYS A N 1
ATOM 594 C CA . LYS A 1 78 ? -1.378 -10.020 7.298 1.00 96.19 78 LYS A CA 1
ATOM 595 C C . LYS A 1 78 ? -2.298 -8.854 7.659 1.00 96.19 78 LYS A C 1
ATOM 597 O O . LYS A 1 78 ? -2.260 -8.347 8.783 1.00 96.19 78 LYS A O 1
ATOM 602 N N . LEU A 1 79 ? -3.179 -8.508 6.727 1.00 96.69 79 LEU A N 1
ATOM 603 C CA . LEU A 1 79 ? -4.263 -7.557 6.917 1.00 96.69 79 LEU A CA 1
ATOM 604 C C . LEU A 1 79 ? -5.360 -8.216 7.764 1.00 96.69 79 LEU A C 1
ATOM 606 O O . LEU A 1 79 ? -6.176 -8.970 7.238 1.00 96.69 79 LEU A O 1
ATOM 610 N N . ARG A 1 80 ? -5.356 -7.965 9.081 1.00 97.19 80 ARG A N 1
ATOM 611 C CA . ARG A 1 80 ? -6.267 -8.622 10.043 1.00 97.19 80 ARG A CA 1
ATOM 612 C C . ARG A 1 80 ? -7.756 -8.507 9.681 1.00 97.19 80 ARG A C 1
ATOM 614 O O . ARG A 1 80 ? -8.435 -9.520 9.787 1.00 97.19 80 ARG A O 1
ATOM 621 N N . PRO A 1 81 ? -8.276 -7.352 9.218 1.00 96.75 81 PRO A N 1
ATOM 622 C CA . PRO A 1 81 ? -9.700 -7.232 8.897 1.00 96.75 81 PRO A CA 1
ATOM 623 C C . PRO A 1 81 ? -10.102 -7.871 7.553 1.00 96.75 81 PRO A C 1
ATOM 625 O O . PRO A 1 81 ? -11.278 -7.847 7.195 1.00 96.75 81 PRO A O 1
ATOM 628 N N . TRP A 1 82 ? -9.148 -8.402 6.776 1.00 97.19 82 TRP A N 1
ATOM 629 C CA . TRP A 1 82 ? -9.409 -8.997 5.466 1.00 97.19 82 TRP A CA 1
ATOM 630 C C . TRP A 1 82 ? -9.466 -10.522 5.543 1.00 97.19 82 TRP A C 1
ATOM 632 O O . TRP A 1 82 ? -8.457 -11.191 5.765 1.00 97.19 82 TRP A O 1
ATOM 642 N N . HIS A 1 83 ? -10.652 -11.073 5.307 1.00 95.06 83 HIS A N 1
ATOM 643 C CA . HIS A 1 83 ? -10.916 -12.506 5.462 1.00 95.06 83 HIS A CA 1
ATOM 644 C C . HIS A 1 83 ? -10.737 -13.305 4.163 1.00 95.06 83 HIS A C 1
ATOM 646 O O . HIS A 1 83 ? -10.605 -14.526 4.208 1.00 95.06 83 HIS A O 1
ATOM 652 N N . ASN A 1 84 ? -10.696 -12.634 3.005 1.00 96.12 84 ASN A N 1
ATOM 653 C CA . ASN A 1 84 ? -10.436 -13.305 1.732 1.00 96.12 84 ASN A CA 1
ATOM 654 C C . ASN A 1 84 ? -8.946 -13.654 1.598 1.00 96.12 84 ASN A C 1
ATOM 656 O O . ASN A 1 84 ? -8.103 -13.264 2.411 1.00 96.12 84 ASN A O 1
ATOM 660 N N . ARG A 1 85 ? -8.602 -14.388 0.534 1.00 97.88 85 ARG A N 1
ATOM 661 C CA . ARG A 1 85 ? -7.224 -14.831 0.295 1.00 97.88 85 ARG A CA 1
ATOM 662 C C . ARG A 1 85 ? -6.274 -13.634 0.259 1.00 97.88 85 ARG A C 1
ATOM 664 O O . ARG A 1 85 ? -6.497 -12.649 -0.448 1.00 97.88 85 ARG A O 1
ATOM 671 N N . GLN A 1 86 ? -5.190 -13.757 1.012 1.00 97.81 86 GLN A N 1
ATOM 672 C CA . GLN A 1 86 ? -4.117 -12.779 1.067 1.00 97.81 86 GLN A CA 1
ATOM 673 C C . GLN A 1 86 ? -2.768 -13.473 1.228 1.00 97.81 86 GLN A C 1
ATOM 675 O O . GLN A 1 86 ? -2.679 -14.545 1.833 1.00 97.81 86 GLN A O 1
ATOM 680 N N . GLN A 1 87 ? -1.722 -12.839 0.714 1.00 97.81 87 GLN A N 1
ATOM 681 C CA . GLN A 1 87 ? -0.344 -13.285 0.851 1.00 97.81 87 GLN A CA 1
ATOM 682 C C . GLN A 1 87 ? 0.546 -12.092 1.177 1.00 97.81 87 GLN A C 1
ATOM 684 O O . GLN A 1 87 ? 0.492 -11.059 0.514 1.00 97.81 87 GLN A O 1
ATOM 689 N N . THR A 1 88 ? 1.377 -12.249 2.199 1.00 97.12 88 THR A N 1
ATOM 690 C CA . THR A 1 88 ? 2.395 -11.268 2.557 1.00 97.12 88 THR A CA 1
ATOM 691 C C . THR A 1 88 ? 3.649 -11.493 1.721 1.00 97.12 88 THR A C 1
ATOM 693 O O . THR A 1 88 ? 4.040 -12.632 1.452 1.00 97.12 88 THR A O 1
ATOM 696 N N . VAL A 1 89 ? 4.282 -10.407 1.289 1.00 96.56 89 VAL A N 1
ATOM 697 C CA . VAL A 1 89 ? 5.520 -10.441 0.514 1.00 96.56 89 VAL A CA 1
ATOM 698 C C . VAL A 1 89 ? 6.509 -9.482 1.156 1.00 96.56 89 VAL A C 1
ATOM 700 O O . VAL A 1 89 ? 6.366 -8.267 1.067 1.00 96.56 89 VAL A O 1
ATOM 703 N N . VAL A 1 90 ? 7.543 -10.027 1.794 1.00 94.75 90 VAL A N 1
ATOM 704 C CA . VAL A 1 90 ? 8.609 -9.217 2.394 1.00 94.75 90 VAL A CA 1
ATOM 705 C C . VAL A 1 90 ? 9.389 -8.505 1.287 1.00 94.75 90 VAL A C 1
ATOM 707 O O . VAL A 1 90 ? 9.922 -9.175 0.395 1.00 94.75 90 VAL A O 1
ATOM 710 N N . ARG A 1 91 ? 9.483 -7.168 1.377 1.00 91.44 91 ARG A N 1
ATOM 711 C CA . ARG A 1 91 ? 10.049 -6.291 0.329 1.00 91.44 91 ARG A CA 1
ATOM 712 C C . ARG A 1 91 ? 9.321 -6.490 -1.001 1.00 91.44 91 ARG A C 1
ATOM 714 O O . ARG A 1 91 ? 9.929 -6.738 -2.045 1.00 91.44 91 ARG A O 1
ATOM 721 N N . GLY A 1 92 ? 7.995 -6.501 -0.928 1.00 90.31 92 GLY A N 1
ATOM 722 C CA . GLY A 1 92 ? 7.110 -6.756 -2.049 1.00 90.31 92 GLY A CA 1
ATOM 723 C C . GLY A 1 92 ? 7.213 -5.685 -3.126 1.00 90.31 92 GLY A C 1
ATOM 724 O O . GLY A 1 92 ? 7.171 -6.023 -4.303 1.00 90.31 92 GLY A O 1
ATOM 725 N N . ASP A 1 93 ? 7.447 -4.432 -2.747 1.00 87.75 93 ASP A N 1
ATOM 726 C CA . ASP A 1 93 ? 7.701 -3.311 -3.662 1.00 87.75 93 ASP A CA 1
ATOM 727 C C . ASP A 1 93 ? 8.938 -3.511 -4.564 1.00 87.75 93 ASP A C 1
ATOM 729 O O . ASP A 1 93 ? 9.000 -2.976 -5.670 1.00 87.75 93 ASP A O 1
ATOM 733 N N . GLN A 1 94 ? 9.899 -4.334 -4.142 1.00 88.81 94 GLN A N 1
ATOM 734 C CA . GLN A 1 94 ? 11.092 -4.683 -4.925 1.00 88.81 94 GLN A CA 1
ATOM 735 C C . GLN A 1 94 ? 10.928 -5.965 -5.751 1.00 88.81 94 GLN A C 1
ATOM 737 O O . GLN A 1 94 ? 11.701 -6.208 -6.675 1.00 88.81 94 GLN A O 1
ATOM 742 N N . ARG A 1 95 ? 9.955 -6.816 -5.406 1.00 87.00 95 ARG A N 1
ATOM 743 C CA . ARG 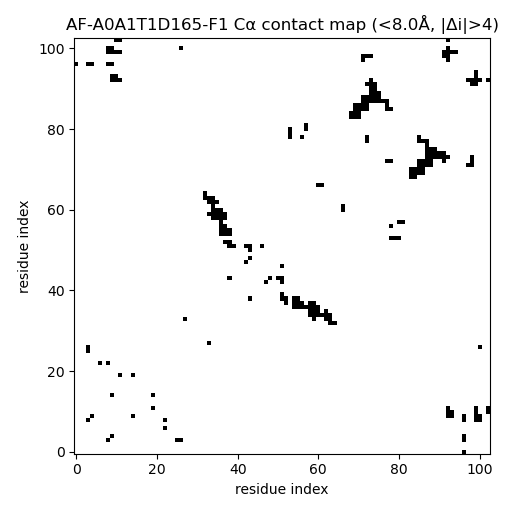A 1 95 ? 9.823 -8.185 -5.944 1.00 87.00 95 ARG A CA 1
ATOM 744 C C . ARG A 1 95 ? 8.554 -8.408 -6.759 1.00 87.00 95 ARG A C 1
ATOM 746 O O . ARG A 1 95 ? 8.484 -9.351 -7.540 1.00 87.00 95 ARG A O 1
ATOM 753 N N . CYS A 1 96 ? 7.544 -7.567 -6.575 1.00 90.88 96 CYS A N 1
ATOM 754 C CA . CYS A 1 96 ? 6.235 -7.696 -7.188 1.00 90.88 96 CYS A CA 1
ATOM 755 C C . CYS A 1 96 ? 5.821 -6.367 -7.815 1.00 90.88 96 CYS A C 1
ATOM 757 O O . CYS A 1 96 ? 5.582 -5.385 -7.117 1.00 90.88 96 CYS A O 1
ATOM 759 N N . LEU A 1 97 ? 5.654 -6.360 -9.140 1.00 91.00 97 LEU A N 1
ATOM 760 C CA . LEU A 1 97 ? 5.216 -5.168 -9.871 1.00 91.00 97 LEU A CA 1
ATOM 761 C C . LEU A 1 97 ? 3.857 -4.651 -9.386 1.00 91.00 97 LEU A C 1
ATOM 763 O O . LEU A 1 97 ? 3.664 -3.447 -9.324 1.00 91.0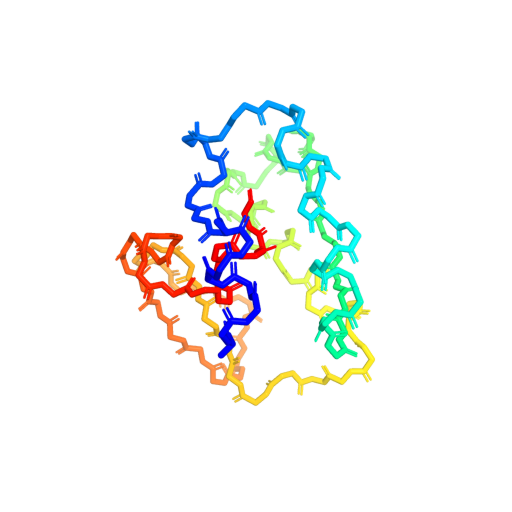0 97 LEU A O 1
ATOM 767 N N . THR A 1 98 ? 2.933 -5.536 -9.001 1.00 91.94 98 THR A N 1
ATOM 768 C CA . THR A 1 98 ? 1.619 -5.127 -8.483 1.00 91.94 98 THR A CA 1
ATOM 769 C C . THR A 1 98 ? 1.744 -4.354 -7.172 1.00 91.94 98 THR A C 1
ATOM 771 O O . THR A 1 98 ? 1.068 -3.346 -6.999 1.00 91.94 98 THR A O 1
ATOM 774 N N . ILE A 1 99 ? 2.637 -4.789 -6.275 1.00 94.06 99 ILE A N 1
ATOM 775 C CA . ILE A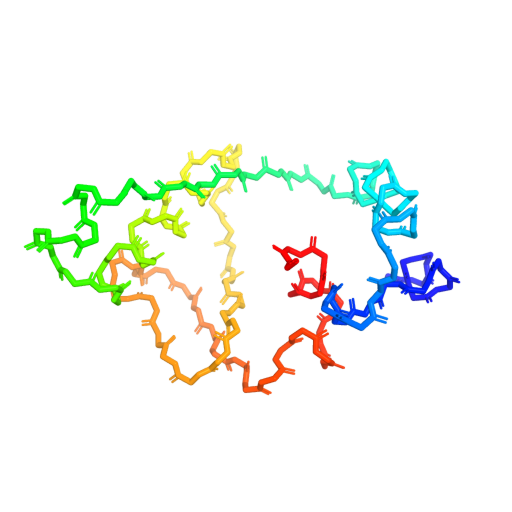 1 99 ? 2.921 -4.075 -5.023 1.00 94.06 99 ILE A CA 1
ATOM 776 C C . ILE A 1 99 ? 3.658 -2.765 -5.325 1.00 94.06 99 ILE A C 1
ATOM 778 O O . ILE A 1 99 ? 3.286 -1.725 -4.796 1.00 94.06 99 ILE A O 1
ATOM 782 N N . ALA A 1 100 ? 4.644 -2.792 -6.226 1.00 92.44 100 ALA A N 1
ATOM 783 C CA . ALA A 1 100 ? 5.387 -1.604 -6.643 1.00 92.44 100 ALA A CA 1
ATOM 784 C C . ALA A 1 100 ? 4.497 -0.530 -7.296 1.00 92.44 100 ALA A C 1
ATOM 786 O O . ALA A 1 100 ? 4.767 0.657 -7.173 1.00 92.44 100 ALA A O 1
ATOM 787 N N . CYS A 1 101 ? 3.430 -0.925 -7.995 1.00 92.31 101 CYS A N 1
ATOM 788 C CA . CYS A 1 101 ? 2.452 0.010 -8.551 1.00 92.31 101 CYS A CA 1
ATOM 789 C C . CYS A 1 101 ? 1.557 0.665 -7.493 1.00 92.31 101 CYS A C 1
ATOM 791 O O . CYS A 1 101 ? 0.974 1.710 -7.777 1.00 92.31 101 CYS A O 1
ATOM 793 N N . ALA A 1 102 ? 1.399 0.037 -6.327 1.00 92.06 102 ALA A N 1
ATOM 794 C CA . ALA A 1 102 ? 0.554 0.524 -5.242 1.00 92.06 102 ALA A CA 1
ATOM 795 C C . ALA A 1 102 ? 1.319 1.373 -4.204 1.00 92.06 102 ALA A C 1
ATOM 797 O O . ALA A 1 102 ? 0.668 1.983 -3.353 1.00 92.06 102 ALA A O 1
ATOM 798 N N . SER A 1 103 ? 2.661 1.395 -4.252 1.00 84.62 103 SER A N 1
ATOM 799 C CA . SER A 1 103 ? 3.546 2.115 -3.318 1.00 84.62 103 SER A CA 1
ATOM 800 C C . SER A 1 103 ? 3.994 3.491 -3.808 1.00 84.62 103 SER A C 1
ATOM 802 O O . SER A 1 103 ? 4.459 4.278 -2.949 1.00 84.62 103 SER A O 1
#

Foldseek 3Di:
DVVLVVLPQFACVPDDPVSVVVCLVVLVVPDPWWFFFAADPVRCVVPNPLVRVLRRVVNRQVRTPDRDQEAEAEDDDDSVVDPHHYDYDDSCRHVPSVVSSVD

Sequence (103 aa):
MPILAAAGVRDSKTLKPTHRQRLLPIIRRLATDLGLGQASAREIHQQGIRAATELAMIRALQRLSRVPQLVLVDGNLKLRPWHNRQQTVVRGDQRCLTIACAS